Protein AF-A0AAE1MNK3-F1 (afdb_monomer)

Sequence (93 aa):
MWISHENYESFLENTWTYDNNLDASLKNFQANLTHWNRNIFGMVEKKKLEILARLNGIQRSRAYPHSQFLSELELELQRELDNLLRMEEIKWF

pLDDT: mean 77.39, std 15.33, range [44.53, 96.19]

Solvent-accessible surface area (backbone atoms only — not comparable to full-atom values): 5311 Å² total; per-residue (Å²): 72,77,78,74,45,89,60,45,63,62,47,47,66,74,65,64,64,93,57,101,45,64,70,58,47,50,52,52,48,51,51,52,49,52,51,48,50,49,53,56,51,51,50,51,54,52,52,51,53,52,48,52,53,50,48,53,52,47,76,68,34,8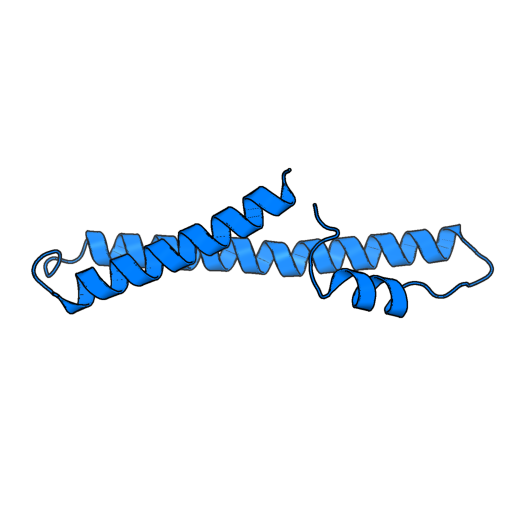9,56,49,79,82,32,64,67,55,52,53,51,46,54,50,48,50,52,54,49,52,53,52,49,51,56,50,50,42,63,77,94

Structure (mmCIF, N/CA/C/O backbone):
data_AF-A0AAE1MNK3-F1
#
_entry.id   AF-A0AAE1MNK3-F1
#
loop_
_atom_site.group_PDB
_atom_site.id
_atom_site.type_symbol
_atom_site.label_atom_id
_atom_site.label_alt_id
_atom_site.label_comp_id
_atom_site.label_asym_id
_atom_site.label_entity_id
_atom_site.label_seq_id
_atom_site.pdbx_PDB_ins_code
_atom_site.Cartn_x
_atom_site.Cartn_y
_atom_site.Cartn_z
_atom_site.occupancy
_atom_site.B_iso_or_equiv
_atom_site.auth_seq_id
_atom_site.auth_comp_id
_atom_site.auth_asym_id
_atom_site.auth_atom_id
_atom_site.pdbx_PDB_model_num
ATOM 1 N N . MET A 1 1 ? 2.298 12.320 -13.864 1.00 44.53 1 MET A N 1
ATOM 2 C CA . MET A 1 1 ? 3.630 12.494 -14.502 1.00 44.53 1 MET A CA 1
ATOM 3 C C . MET A 1 1 ? 4.603 11.417 -14.012 1.00 44.53 1 MET A C 1
ATOM 5 O O . MET A 1 1 ? 5.132 11.523 -12.913 1.00 44.53 1 MET A O 1
ATOM 9 N N . TRP A 1 2 ? 4.904 10.398 -14.832 1.00 45.31 2 TRP A N 1
ATOM 10 C CA . TRP A 1 2 ? 5.936 9.369 -14.540 1.00 45.31 2 TRP A CA 1
ATOM 11 C C . TRP A 1 2 ? 7.360 9.940 -14.389 1.00 45.31 2 TRP A C 1
ATOM 13 O O . TRP A 1 2 ? 8.270 9.255 -13.938 1.00 45.31 2 TRP A O 1
ATOM 23 N N . ILE A 1 3 ? 7.521 11.207 -14.766 1.00 51.34 3 ILE A N 1
ATOM 24 C CA . ILE A 1 3 ? 8.768 11.967 -14.839 1.00 51.34 3 ILE A CA 1
ATOM 25 C C . ILE A 1 3 ? 9.186 12.508 -13.455 1.00 51.34 3 ILE A C 1
ATOM 27 O O . ILE A 1 3 ? 10.322 12.919 -13.278 1.00 51.34 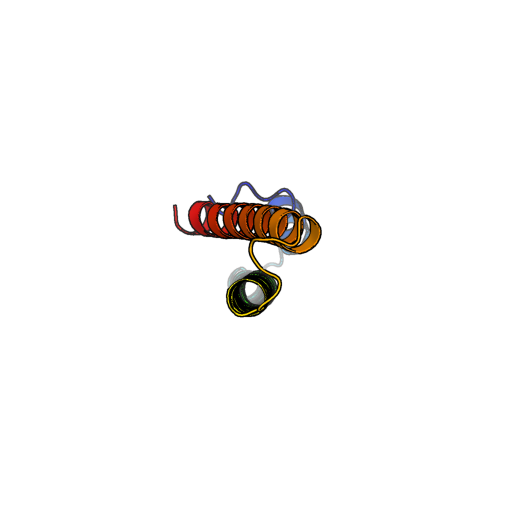3 ILE A O 1
ATOM 31 N N . SER A 1 4 ? 8.292 12.503 -12.457 1.00 47.44 4 SER A N 1
ATOM 32 C CA . SER A 1 4 ? 8.552 13.104 -11.135 1.00 47.44 4 SER A CA 1
ATOM 33 C C . SER A 1 4 ? 9.064 12.122 -10.076 1.00 47.44 4 SER A C 1
ATOM 35 O O . SER A 1 4 ? 9.202 12.499 -8.916 1.00 47.44 4 SER A O 1
ATOM 37 N N . HIS A 1 5 ? 9.319 10.861 -10.432 1.00 48.81 5 HIS A N 1
ATOM 38 C CA . HIS A 1 5 ? 9.935 9.921 -9.500 1.00 48.81 5 HIS A CA 1
ATOM 39 C C . HIS A 1 5 ? 11.446 10.179 -9.458 1.00 48.81 5 HIS A C 1
ATOM 41 O O . HIS A 1 5 ? 12.100 10.081 -10.492 1.00 48.81 5 HIS A O 1
ATOM 47 N N . GLU A 1 6 ? 12.006 10.428 -8.270 1.00 55.47 6 GLU A N 1
ATOM 48 C CA . GLU A 1 6 ? 13.449 10.667 -8.032 1.00 55.47 6 GLU A CA 1
ATOM 49 C C . GLU A 1 6 ? 14.384 9.594 -8.631 1.00 55.47 6 GLU A C 1
ATOM 51 O O . GLU A 1 6 ? 15.564 9.844 -8.826 1.00 55.47 6 GLU A O 1
ATOM 56 N N . ASN A 1 7 ? 13.866 8.412 -8.980 1.00 54.28 7 ASN A N 1
ATOM 57 C CA . ASN A 1 7 ? 14.627 7.320 -9.598 1.00 54.28 7 ASN A CA 1
ATOM 58 C C . ASN A 1 7 ? 14.521 7.250 -11.133 1.00 54.28 7 ASN A C 1
ATOM 60 O O . ASN A 1 7 ? 15.129 6.366 -11.735 1.00 54.28 7 ASN A O 1
ATOM 64 N N . TYR A 1 8 ? 13.736 8.117 -11.780 1.00 58.94 8 TYR A N 1
ATOM 65 C CA . TYR A 1 8 ? 13.540 8.072 -13.232 1.00 58.94 8 TYR A CA 1
ATOM 66 C C . TYR A 1 8 ? 14.760 8.603 -13.996 1.00 58.94 8 TYR A C 1
ATOM 68 O O . TYR A 1 8 ? 15.179 7.976 -14.967 1.00 58.94 8 TYR A O 1
ATOM 76 N N . GLU A 1 9 ? 15.381 9.690 -13.525 1.00 60.16 9 GLU A N 1
ATOM 77 C CA . GLU A 1 9 ? 16.638 10.198 -14.097 1.00 60.16 9 GLU A CA 1
ATOM 78 C C . GLU A 1 9 ? 17.774 9.186 -13.935 1.00 60.16 9 GLU A C 1
ATOM 80 O O . GLU A 1 9 ? 18.413 8.825 -14.920 1.00 60.16 9 GLU A O 1
ATOM 85 N N . SER A 1 10 ? 17.952 8.623 -12.735 1.00 62.38 10 SER A N 1
ATOM 86 C CA . SER A 1 10 ? 18.978 7.600 -12.493 1.00 62.38 10 SER A CA 1
ATOM 87 C C . SER A 1 10 ? 18.747 6.325 -13.309 1.00 62.38 10 SER A C 1
ATOM 89 O O . SER A 1 10 ? 19.701 5.674 -13.725 1.00 62.38 10 SER A O 1
ATOM 91 N N . PHE A 1 11 ? 17.490 5.950 -13.565 1.00 63.19 11 PHE A N 1
ATOM 92 C CA . PHE A 1 11 ? 17.171 4.833 -14.454 1.00 63.19 11 PHE A CA 1
ATOM 93 C C . PHE A 1 11 ? 17.496 5.164 -15.916 1.00 63.19 11 PHE A C 1
ATOM 95 O O . PHE A 1 11 ? 18.095 4.341 -16.607 1.00 63.19 11 PHE A O 1
ATOM 102 N N . LEU A 1 12 ? 17.143 6.360 -16.394 1.00 65.00 12 LEU A N 1
ATOM 103 C CA . LEU A 1 12 ? 17.435 6.800 -17.759 1.00 65.00 12 LEU A CA 1
ATOM 104 C C . LEU A 1 12 ? 18.937 6.865 -18.035 1.00 65.00 12 LEU A C 1
ATOM 106 O O . LEU A 1 12 ? 19.383 6.294 -19.028 1.00 65.00 12 LEU A O 1
ATOM 110 N N . GLU A 1 13 ? 19.714 7.490 -17.150 1.00 64.62 13 GLU A N 1
ATOM 111 C CA . GLU A 1 13 ? 21.170 7.608 -17.300 1.00 64.62 13 GLU A CA 1
ATOM 112 C C . GLU A 1 13 ? 21.861 6.242 -17.333 1.00 64.62 13 GLU A C 1
ATOM 114 O O . GLU A 1 13 ? 22.787 6.030 -18.112 1.00 64.62 13 GLU A O 1
ATOM 119 N N . ASN A 1 14 ? 21.381 5.286 -16.535 1.00 62.47 14 ASN A N 1
ATOM 120 C CA . ASN A 1 14 ? 21.992 3.961 -16.445 1.00 62.47 14 ASN A CA 1
ATOM 121 C C . ASN A 1 14 ? 21.565 3.026 -17.593 1.00 62.47 14 ASN A C 1
ATOM 123 O O . ASN A 1 14 ? 22.260 2.063 -17.911 1.00 62.47 14 ASN A O 1
ATOM 127 N N . THR A 1 15 ? 20.418 3.294 -18.230 1.00 57.38 15 THR A N 1
ATOM 128 C CA . THR A 1 15 ? 19.891 2.456 -19.324 1.00 57.38 15 THR A CA 1
ATOM 129 C C . THR A 1 15 ? 20.267 2.996 -20.705 1.00 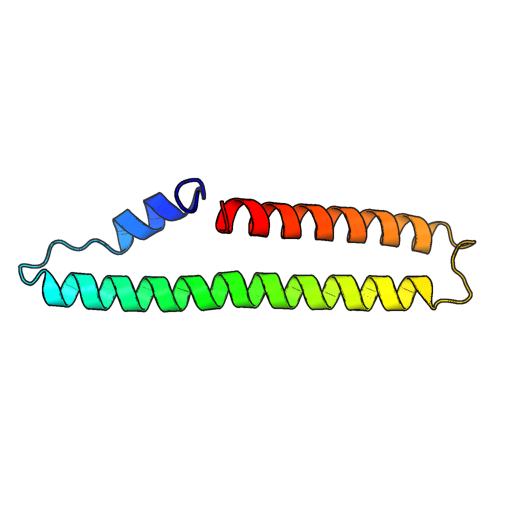57.38 15 THR A C 1
ATOM 131 O O . THR A 1 15 ? 20.326 2.233 -21.672 1.00 57.38 15 THR A O 1
ATOM 134 N N . TRP A 1 16 ? 20.537 4.299 -20.823 1.00 59.78 16 TRP A N 1
ATOM 135 C CA . TRP A 1 16 ? 20.846 4.945 -22.094 1.00 59.78 16 TRP A CA 1
ATOM 136 C C . TRP A 1 16 ? 22.331 4.816 -22.455 1.00 59.78 16 TRP A C 1
ATOM 138 O O . TRP A 1 16 ? 23.137 5.723 -22.262 1.00 59.78 16 TRP A O 1
ATOM 148 N N . THR A 1 17 ? 22.698 3.673 -23.030 1.00 53.12 17 THR A N 1
ATOM 149 C CA . THR A 1 17 ? 23.988 3.493 -23.707 1.00 53.12 17 THR A CA 1
ATOM 150 C C . THR A 1 17 ? 23.826 3.827 -25.191 1.00 53.12 17 THR A C 1
ATOM 152 O O . THR A 1 17 ? 23.031 3.215 -25.908 1.00 53.12 17 THR A O 1
ATOM 155 N N . TYR A 1 18 ? 24.549 4.855 -25.645 1.00 51.53 18 TYR A N 1
ATOM 156 C CA . TYR A 1 18 ? 24.566 5.299 -27.040 1.00 51.53 18 TYR A CA 1
ATOM 157 C C . TYR A 1 18 ? 25.381 4.300 -27.874 1.00 51.53 18 TYR A C 1
ATOM 159 O O . TYR A 1 18 ? 26.550 4.528 -28.168 1.00 51.53 18 TYR A O 1
ATOM 167 N N . ASP A 1 19 ? 24.788 3.152 -28.192 1.00 54.28 19 ASP A N 1
ATOM 168 C CA . ASP A 1 19 ? 25.336 2.229 -29.183 1.00 54.28 19 ASP A CA 1
ATOM 169 C C . ASP A 1 19 ? 24.713 2.524 -30.556 1.00 54.28 19 ASP A C 1
ATOM 171 O O . ASP A 1 19 ? 23.551 2.924 -30.656 1.00 54.28 19 ASP A O 1
ATOM 175 N N . ASN A 1 20 ? 25.495 2.334 -31.620 1.00 56.59 20 ASN A N 1
ATOM 176 C CA . ASN A 1 20 ? 25.251 2.730 -33.017 1.00 56.59 20 ASN A CA 1
ATOM 177 C C . ASN A 1 20 ? 24.002 2.097 -33.671 1.00 56.59 20 ASN A C 1
ATOM 179 O O . ASN A 1 20 ? 23.784 2.245 -34.873 1.00 56.59 20 ASN A O 1
ATOM 183 N N . ASN A 1 21 ? 23.177 1.389 -32.901 1.00 63.09 21 ASN A N 1
ATOM 184 C CA . ASN A 1 21 ? 21.984 0.704 -33.362 1.00 63.09 21 ASN A CA 1
ATOM 185 C C . ASN A 1 21 ? 20.782 1.093 -32.485 1.00 63.09 21 ASN A C 1
ATOM 187 O O . ASN A 1 21 ? 20.380 0.372 -31.571 1.00 63.09 21 ASN A O 1
ATOM 191 N N . LEU A 1 22 ? 20.203 2.257 -32.796 1.00 65.94 22 LEU A N 1
ATOM 192 C CA . LEU A 1 22 ? 19.026 2.844 -32.136 1.00 65.94 22 LEU A CA 1
ATOM 193 C C . LEU A 1 22 ? 17.886 1.837 -31.917 1.00 65.94 22 LEU A C 1
ATOM 195 O O . LEU A 1 22 ? 17.248 1.844 -30.868 1.00 65.94 22 LEU A O 1
ATOM 199 N N . ASP A 1 23 ? 17.668 0.937 -32.877 1.00 70.00 23 ASP A N 1
ATOM 200 C CA . ASP A 1 23 ? 16.646 -0.113 -32.815 1.00 70.00 23 ASP A CA 1
ATOM 201 C C . ASP A 1 23 ? 16.906 -1.127 -31.683 1.00 70.00 23 ASP A C 1
ATOM 203 O O . ASP A 1 23 ? 15.983 -1.572 -30.997 1.00 70.00 23 ASP A O 1
ATOM 207 N N . ALA A 1 24 ? 18.174 -1.475 -31.447 1.00 69.19 24 ALA A N 1
ATOM 208 C CA . ALA A 1 24 ? 18.574 -2.380 -30.374 1.00 69.19 24 ALA A CA 1
ATOM 209 C C . ALA A 1 24 ? 18.486 -1.692 -29.003 1.00 69.19 24 ALA A C 1
ATOM 211 O O . ALA A 1 24 ? 17.945 -2.276 -28.060 1.00 69.19 24 ALA A O 1
ATOM 212 N N . SER A 1 25 ? 18.932 -0.434 -28.906 1.00 67.44 25 SER A N 1
ATOM 213 C CA . SER A 1 25 ? 18.827 0.360 -27.676 1.00 67.44 25 SER A CA 1
ATOM 214 C C . SER A 1 25 ? 17.370 0.621 -27.285 1.00 67.44 25 SER A C 1
ATOM 216 O O . SER A 1 25 ? 17.020 0.485 -26.114 1.00 67.44 25 SER A O 1
ATOM 218 N N . LEU A 1 26 ? 16.486 0.891 -28.253 1.00 73.25 26 LEU A N 1
ATOM 219 C CA . LEU A 1 26 ? 15.047 1.048 -28.013 1.00 73.25 26 LEU A CA 1
ATOM 220 C C . LEU A 1 26 ? 14.388 -0.250 -27.539 1.00 73.25 26 LEU A C 1
ATOM 222 O O . LEU A 1 26 ? 13.594 -0.219 -26.599 1.00 73.25 26 LEU A O 1
ATOM 226 N N . LYS A 1 27 ? 14.736 -1.401 -28.130 1.00 76.69 27 LYS A N 1
ATOM 227 C CA . LYS A 1 27 ? 14.223 -2.705 -27.673 1.00 76.69 27 LYS A CA 1
ATOM 228 C C . LYS A 1 27 ? 14.676 -3.032 -26.253 1.00 76.69 27 LYS A C 1
ATOM 230 O O . LYS A 1 27 ? 13.866 -3.501 -25.452 1.00 76.69 27 LYS A O 1
ATOM 235 N N . ASN A 1 28 ? 15.937 -2.756 -25.925 1.00 77.06 28 ASN A N 1
ATOM 236 C CA . ASN A 1 28 ? 16.464 -2.965 -24.578 1.00 77.06 28 ASN A CA 1
ATOM 237 C C . ASN A 1 28 ? 15.782 -2.029 -23.564 1.00 77.06 28 ASN A C 1
ATOM 239 O O . ASN A 1 28 ? 15.319 -2.463 -22.511 1.00 77.06 28 ASN A O 1
ATOM 243 N N . PHE A 1 29 ? 15.614 -0.756 -23.925 1.00 73.06 29 PHE A N 1
ATOM 244 C CA . PHE A 1 29 ? 14.892 0.222 -23.118 1.00 73.06 29 PHE A CA 1
ATOM 245 C C . PHE A 1 29 ? 13.428 -0.180 -22.883 1.00 73.06 29 PHE A C 1
ATOM 247 O O . PHE A 1 29 ? 12.956 -0.148 -21.748 1.00 73.06 29 PHE A O 1
ATOM 254 N N 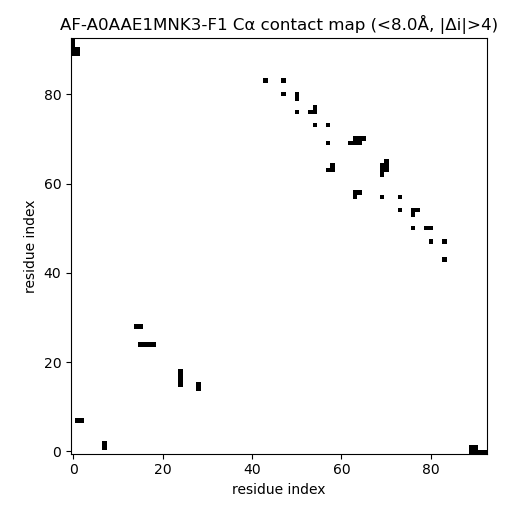. GLN A 1 30 ? 12.721 -0.645 -23.918 1.00 76.75 30 GLN A N 1
ATOM 255 C CA . GLN A 1 30 ? 11.346 -1.135 -23.800 1.00 76.75 30 GLN A CA 1
ATOM 256 C C . GLN A 1 30 ? 11.246 -2.360 -22.879 1.00 76.75 30 GLN A C 1
ATOM 258 O O . GLN A 1 30 ? 10.322 -2.446 -22.064 1.00 76.75 30 GLN A O 1
ATOM 263 N N . ALA A 1 31 ? 12.184 -3.304 -22.982 1.00 78.81 31 ALA A N 1
ATOM 264 C CA . ALA A 1 31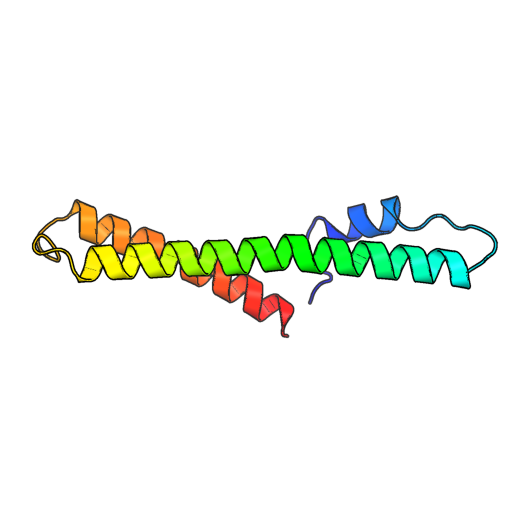 ? 12.224 -4.479 -22.115 1.00 78.81 31 ALA A CA 1
ATOM 265 C C . ALA A 1 31 ? 12.450 -4.084 -20.646 1.00 78.81 31 ALA A C 1
ATOM 267 O O . ALA A 1 31 ? 11.700 -4.522 -19.768 1.00 78.81 31 ALA A O 1
ATOM 268 N N . ASN A 1 32 ? 13.409 -3.191 -20.394 1.00 74.75 32 ASN A N 1
ATOM 269 C CA . ASN A 1 32 ? 13.730 -2.702 -19.053 1.00 74.75 32 ASN A CA 1
ATOM 270 C C . ASN A 1 32 ? 12.580 -1.889 -18.451 1.00 74.75 32 ASN A C 1
ATOM 272 O O . ASN A 1 32 ? 12.206 -2.123 -17.302 1.00 74.75 32 ASN A O 1
ATOM 276 N N . LEU A 1 33 ? 11.937 -1.022 -19.239 1.00 72.56 33 LEU A N 1
ATOM 277 C CA . LEU A 1 33 ? 10.724 -0.318 -18.824 1.00 72.56 33 LEU A CA 1
ATOM 278 C C . LEU A 1 33 ? 9.593 -1.286 -18.492 1.00 72.56 33 LEU A C 1
ATOM 280 O O . LEU A 1 33 ? 8.928 -1.115 -17.478 1.00 72.56 33 LEU A O 1
ATOM 284 N N . THR A 1 34 ? 9.370 -2.318 -19.307 1.00 75.25 34 THR A N 1
ATOM 285 C CA . THR A 1 34 ? 8.296 -3.295 -19.063 1.00 75.25 34 THR A CA 1
ATOM 286 C C . THR A 1 34 ? 8.545 -4.079 -17.777 1.00 75.25 34 THR A C 1
ATOM 288 O O . THR A 1 34 ? 7.616 -4.313 -17.002 1.00 75.25 34 THR A O 1
ATOM 291 N N . HIS A 1 35 ? 9.796 -4.467 -17.527 1.00 75.38 35 HIS A N 1
ATOM 292 C CA . HIS A 1 35 ? 10.191 -5.161 -16.307 1.00 75.38 35 HIS A CA 1
ATOM 293 C C . HIS A 1 35 ? 10.048 -4.267 -15.070 1.00 75.38 35 HIS A C 1
ATOM 295 O O . HIS A 1 35 ? 9.456 -4.681 -14.074 1.00 75.38 35 HIS A O 1
ATOM 301 N N . TRP A 1 36 ? 10.522 -3.024 -15.152 1.00 71.25 36 TRP A N 1
ATOM 302 C CA . TRP A 1 36 ? 10.408 -2.044 -14.076 1.00 71.25 36 TRP A CA 1
ATOM 303 C C . TRP A 1 36 ? 8.944 -1.720 -13.759 1.00 71.25 36 TRP A C 1
ATOM 305 O O . TRP A 1 36 ? 8.525 -1.828 -12.611 1.00 71.25 36 TRP A O 1
ATOM 315 N N . ASN A 1 37 ? 8.135 -1.451 -14.786 1.00 72.88 37 ASN A N 1
ATOM 316 C CA . ASN A 1 37 ? 6.691 -1.231 -14.697 1.00 72.88 37 ASN A CA 1
ATOM 317 C C . ASN A 1 37 ? 6.027 -2.432 -13.984 1.00 72.88 37 ASN A C 1
ATOM 319 O O . ASN A 1 37 ? 5.372 -2.268 -12.960 1.00 72.88 37 ASN A O 1
ATOM 323 N N . ARG A 1 38 ? 6.288 -3.674 -14.410 1.00 73.69 38 ARG A N 1
ATOM 324 C CA . ARG A 1 38 ? 5.730 -4.864 -13.736 1.00 73.69 38 ARG A CA 1
ATOM 325 C C . ARG A 1 38 ? 6.166 -5.023 -12.281 1.00 73.69 38 ARG A C 1
ATOM 327 O O . ARG A 1 38 ? 5.323 -5.357 -11.456 1.00 73.69 38 ARG A O 1
ATOM 334 N N . ASN A 1 39 ? 7.437 -4.807 -11.956 1.00 73.88 39 ASN A N 1
ATOM 335 C CA . ASN A 1 39 ? 7.907 -4.952 -10.577 1.00 73.88 39 ASN A CA 1
ATOM 336 C C . ASN A 1 39 ? 7.319 -3.878 -9.669 1.00 73.88 39 ASN A C 1
ATOM 338 O O . ASN A 1 39 ? 6.787 -4.200 -8.612 1.00 73.88 39 ASN A O 1
ATOM 342 N N . ILE A 1 40 ? 7.365 -2.618 -10.095 1.00 70.75 40 ILE A N 1
ATOM 343 C CA . ILE A 1 40 ? 6.858 -1.507 -9.295 1.00 70.75 40 ILE A CA 1
ATOM 344 C C . ILE A 1 40 ? 5.340 -1.622 -9.129 1.00 70.75 40 ILE A C 1
ATOM 346 O O . ILE A 1 40 ? 4.854 -1.609 -8.001 1.00 70.75 40 ILE A O 1
ATOM 350 N N . PHE A 1 41 ? 4.574 -1.833 -10.205 1.00 69.62 41 PHE A N 1
ATOM 351 C CA . PHE A 1 41 ? 3.113 -1.930 -10.081 1.00 69.62 41 PHE A CA 1
ATOM 352 C C . PHE A 1 41 ? 2.639 -3.240 -9.467 1.00 69.62 41 PHE A C 1
ATOM 354 O O . PHE A 1 41 ? 1.671 -3.225 -8.715 1.00 69.62 41 PHE A O 1
ATOM 361 N N . GLY A 1 42 ? 3.349 -4.345 -9.697 1.00 76.12 42 GLY A N 1
ATOM 362 C CA . GLY A 1 42 ? 3.069 -5.605 -9.014 1.00 76.12 42 GLY A CA 1
ATOM 363 C C . GLY A 1 42 ? 3.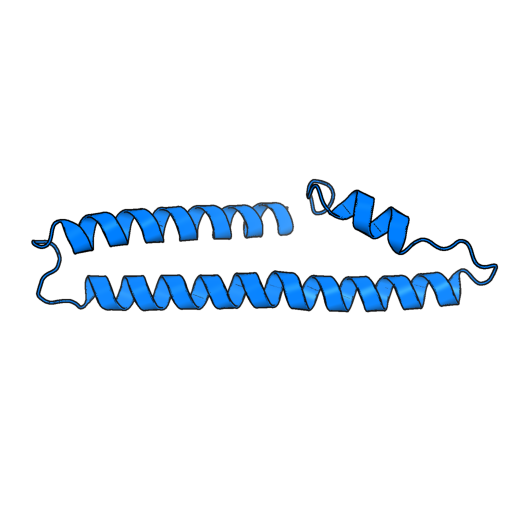274 -5.497 -7.501 1.00 76.12 42 GLY A C 1
ATOM 364 O O . GLY A 1 42 ? 2.482 -6.036 -6.733 1.00 76.12 42 GLY A O 1
ATOM 365 N N . MET A 1 43 ? 4.294 -4.759 -7.050 1.00 79.50 43 MET A N 1
ATOM 366 C CA . MET A 1 43 ? 4.497 -4.478 -5.625 1.00 79.50 43 MET A CA 1
ATOM 367 C C . MET A 1 43 ? 3.404 -3.564 -5.056 1.00 79.50 43 MET A C 1
ATOM 369 O O . MET A 1 43 ? 2.901 -3.839 -3.967 1.00 79.50 43 MET A O 1
ATOM 373 N N . VAL A 1 44 ? 3.006 -2.518 -5.788 1.00 82.38 44 VAL A N 1
ATOM 374 C CA . VAL A 1 44 ? 1.953 -1.571 -5.374 1.00 82.38 44 VAL A CA 1
ATOM 375 C C . VAL A 1 44 ? 0.594 -2.266 -5.252 1.00 82.38 44 VAL A C 1
ATOM 377 O O . VAL A 1 44 ? -0.049 -2.172 -4.208 1.00 82.38 44 VAL A O 1
ATOM 380 N N . GLU A 1 45 ? 0.184 -3.035 -6.262 1.00 83.31 45 GLU A N 1
ATOM 381 C CA . GLU A 1 45 ? -1.084 -3.774 -6.249 1.00 83.31 45 GLU A CA 1
ATOM 382 C C . GLU A 1 45 ? -1.107 -4.834 -5.139 1.00 83.31 45 GLU A C 1
ATOM 384 O O . GLU A 1 45 ? -2.079 -4.945 -4.390 1.00 83.31 45 GLU A O 1
ATOM 389 N N . LYS A 1 46 ? -0.001 -5.566 -4.956 1.00 87.75 46 LYS A N 1
ATOM 390 C CA . LYS A 1 46 ? 0.129 -6.534 -3.861 1.00 87.75 46 LYS A CA 1
ATOM 391 C C . LYS A 1 46 ? -0.012 -5.865 -2.492 1.00 87.75 46 LYS A C 1
ATOM 393 O O . LYS A 1 46 ? -0.733 -6.375 -1.636 1.00 87.75 46 LYS A O 1
ATOM 398 N N . LYS A 1 47 ? 0.648 -4.722 -2.290 1.00 89.62 47 LYS A N 1
ATOM 399 C CA . LYS A 1 47 ? 0.594 -3.970 -1.031 1.00 89.62 47 LYS A CA 1
ATOM 400 C C . LYS A 1 47 ? -0.809 -3.419 -0.759 1.00 89.62 47 LYS A C 1
ATOM 402 O O . LYS A 1 47 ? -1.299 -3.516 0.363 1.00 89.62 47 LYS A O 1
ATOM 407 N N . LYS A 1 48 ? -1.497 -2.931 -1.793 1.00 90.56 48 LYS A N 1
ATOM 408 C CA . LYS A 1 48 ? -2.902 -2.506 -1.724 1.00 90.56 48 LYS A CA 1
ATOM 409 C C . LYS A 1 48 ? -3.823 -3.637 -1.263 1.00 90.56 48 LYS A C 1
ATOM 411 O O . LYS A 1 48 ? -4.617 -3.444 -0.346 1.00 90.56 48 LYS A O 1
ATOM 416 N N . LEU A 1 49 ? -3.695 -4.823 -1.863 1.00 92.94 49 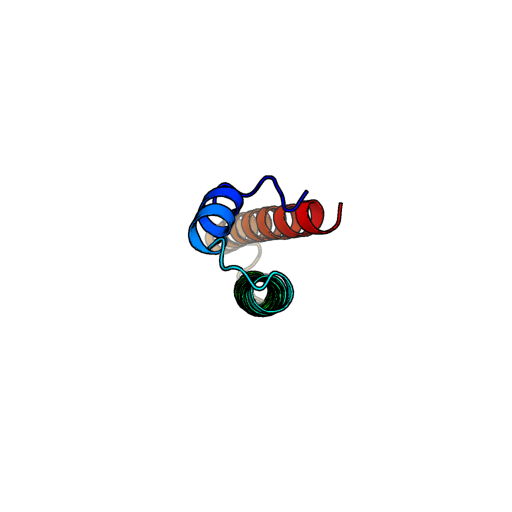LEU A N 1
ATOM 417 C CA . LEU A 1 49 ? -4.487 -5.998 -1.483 1.00 92.94 49 LEU A CA 1
ATOM 418 C C . LEU A 1 49 ? -4.237 -6.419 -0.028 1.00 92.94 49 LEU A C 1
ATOM 420 O O . LEU A 1 49 ? -5.182 -6.765 0.680 1.00 92.94 49 LEU A O 1
ATOM 424 N N . GLU A 1 50 ? -2.987 -6.356 0.435 1.00 95.31 50 GLU A N 1
ATOM 425 C CA . GLU A 1 50 ? -2.633 -6.667 1.822 1.00 95.31 50 GLU A CA 1
ATOM 426 C C . GLU A 1 50 ? -3.285 -5.694 2.816 1.00 95.31 50 GLU A C 1
ATOM 428 O O . GLU A 1 50 ? -3.897 -6.133 3.793 1.00 95.31 50 GLU A O 1
ATOM 433 N N . ILE A 1 51 ? -3.211 -4.385 2.553 1.00 95.19 51 ILE A N 1
ATOM 434 C CA . ILE A 1 51 ? -3.823 -3.358 3.409 1.00 95.19 51 ILE A CA 1
ATOM 435 C C . ILE A 1 51 ? -5.343 -3.549 3.479 1.00 95.19 51 ILE A C 1
ATOM 437 O O . ILE A 1 51 ? -5.915 -3.565 4.570 1.00 95.19 51 ILE A O 1
ATOM 441 N N . LEU A 1 52 ? -5.999 -3.779 2.336 1.00 95.06 52 LEU A N 1
ATOM 442 C CA . LEU A 1 52 ? -7.442 -4.035 2.282 1.00 95.06 52 LEU A CA 1
ATOM 443 C C . LEU A 1 52 ? -7.840 -5.296 3.060 1.00 95.06 52 LEU A C 1
ATOM 445 O O . LEU A 1 52 ? -8.852 -5.291 3.763 1.00 95.06 52 LEU A O 1
ATOM 449 N N . ALA A 1 53 ? -7.044 -6.366 2.981 1.00 96.19 53 ALA A N 1
ATOM 450 C CA . ALA A 1 53 ? -7.292 -7.586 3.744 1.00 96.19 53 ALA A CA 1
ATOM 451 C C . ALA A 1 53 ? -7.177 -7.348 5.260 1.00 96.19 53 ALA A C 1
ATOM 453 O O . ALA A 1 53 ? -8.009 -7.840 6.027 1.00 96.19 53 ALA A O 1
ATOM 454 N N . ARG A 1 54 ? -6.187 -6.559 5.700 1.00 95.88 54 ARG A N 1
ATOM 455 C CA . ARG A 1 54 ? -6.016 -6.191 7.115 1.00 95.88 54 ARG A CA 1
ATOM 456 C C . ARG A 1 54 ? -7.166 -5.320 7.620 1.00 95.88 54 ARG A C 1
ATOM 458 O O . ARG A 1 54 ? -7.734 -5.640 8.662 1.00 95.88 54 ARG A O 1
ATOM 465 N N . LEU A 1 55 ? -7.559 -4.292 6.865 1.00 95.19 55 LEU A N 1
ATOM 466 C CA . LEU A 1 55 ? -8.723 -3.452 7.179 1.00 95.19 55 LEU A CA 1
ATOM 467 C C . LEU A 1 55 ? -9.998 -4.295 7.313 1.00 95.19 55 LEU A C 1
ATOM 469 O O . LEU A 1 55 ? -10.734 -4.163 8.290 1.00 95.19 55 LEU A O 1
ATOM 473 N N . ASN A 1 56 ? -10.216 -5.235 6.388 1.00 95.44 56 ASN A N 1
ATOM 474 C CA . ASN A 1 56 ? -11.349 -6.157 6.452 1.00 95.44 56 ASN A CA 1
ATOM 475 C C . ASN A 1 56 ? -11.331 -7.020 7.726 1.00 95.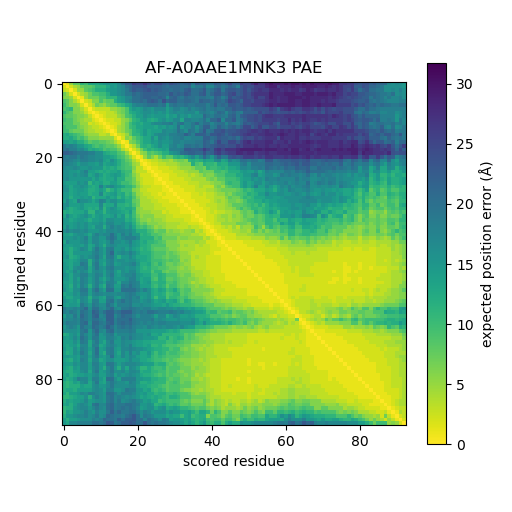44 56 ASN A C 1
ATOM 477 O O . ASN A 1 56 ? -12.372 -7.235 8.346 1.00 95.44 56 ASN A O 1
ATOM 481 N N . GLY A 1 57 ? -10.151 -7.495 8.137 1.00 95.56 57 GLY A N 1
ATOM 482 C CA . GLY A 1 57 ? -9.968 -8.245 9.379 1.00 95.56 57 GLY A CA 1
ATOM 483 C C . GLY A 1 57 ? -10.282 -7.419 10.629 1.00 95.56 57 GLY A C 1
ATOM 484 O O . GLY A 1 57 ? -10.966 -7.911 11.527 1.00 95.56 57 GLY A O 1
ATOM 485 N N . ILE A 1 58 ? -9.839 -6.159 10.668 1.00 93.50 58 ILE A N 1
ATOM 486 C CA . ILE A 1 58 ? -10.111 -5.230 11.775 1.00 93.50 58 ILE A CA 1
ATOM 487 C C . ILE A 1 58 ? -11.613 -4.971 11.901 1.00 93.50 58 ILE A C 1
ATOM 489 O O . ILE A 1 58 ? -12.176 -5.167 12.975 1.00 93.50 58 ILE A O 1
ATOM 493 N N . GLN A 1 59 ? -12.279 -4.631 10.797 1.00 89.56 59 GLN A N 1
ATOM 494 C CA . GLN A 1 59 ? -13.712 -4.316 10.778 1.00 89.56 59 GLN A CA 1
ATOM 495 C C . GLN A 1 59 ? -14.601 -5.518 11.132 1.00 89.56 59 GLN A C 1
ATOM 497 O O . GLN A 1 59 ? -15.723 -5.350 11.604 1.00 89.56 59 GLN A O 1
ATOM 502 N N . ARG A 1 60 ? -14.107 -6.746 10.929 1.00 93.62 60 ARG A N 1
ATOM 503 C CA . ARG A 1 60 ? -14.788 -7.988 11.334 1.00 93.62 60 ARG A CA 1
ATOM 504 C C . ARG A 1 60 ? -14.470 -8.422 12.765 1.00 93.62 60 ARG A C 1
ATOM 506 O O . ARG A 1 60 ? -15.083 -9.370 13.263 1.00 93.62 60 ARG A O 1
ATOM 513 N N . SER A 1 61 ? -13.513 -7.777 13.427 1.00 92.69 61 SER A N 1
ATOM 514 C CA . SER A 1 61 ? -13.131 -8.111 14.794 1.00 92.69 61 SER A CA 1
ATOM 515 C C . SER A 1 61 ? -14.227 -7.711 15.776 1.00 92.69 61 SER A C 1
ATOM 517 O O . SER A 1 61 ? -14.695 -6.579 15.780 1.00 92.69 61 SER A O 1
ATOM 519 N N . ARG A 1 62 ? -14.581 -8.615 16.695 1.00 89.75 62 ARG A N 1
ATOM 520 C CA . ARG A 1 62 ? -15.542 -8.325 17.778 1.00 89.75 62 ARG A CA 1
ATOM 521 C C . ARG A 1 62 ? -15.039 -7.271 18.767 1.00 89.75 62 ARG A C 1
ATOM 523 O O . ARG A 1 62 ? -15.831 -6.713 19.514 1.00 89.75 62 ARG A O 1
ATOM 530 N N . ALA A 1 63 ? -13.724 -7.054 18.810 1.00 85.62 63 ALA A N 1
ATOM 531 C CA . ALA A 1 63 ? -13.102 -6.050 19.666 1.00 85.62 63 ALA A CA 1
ATOM 532 C C . ALA A 1 63 ? -13.145 -4.643 19.046 1.00 85.62 63 ALA A C 1
ATOM 534 O O . ALA A 1 63 ? -12.867 -3.668 19.739 1.00 85.62 63 ALA A O 1
ATOM 535 N N . TYR A 1 64 ? -13.490 -4.518 17.764 1.00 87.75 64 TYR A N 1
ATOM 536 C CA . TYR A 1 64 ? -13.703 -3.237 17.104 1.00 87.75 64 TYR A CA 1
ATOM 537 C C . TYR A 1 64 ? -15.169 -2.791 17.292 1.00 87.75 64 TYR A C 1
ATOM 539 O O . TYR A 1 64 ? -16.062 -3.636 17.202 1.00 87.75 64 TYR A O 1
ATOM 547 N N . PRO A 1 65 ? -15.457 -1.503 17.578 1.00 80.06 65 PRO A N 1
ATOM 548 C CA . PRO A 1 65 ? -14.538 -0.355 17.645 1.00 80.06 65 PRO A CA 1
ATOM 549 C C . PRO A 1 65 ? -13.997 -0.044 19.056 1.00 80.06 65 PRO A C 1
ATOM 551 O O . PRO A 1 65 ? -13.342 0.973 19.263 1.00 80.06 65 PRO A O 1
ATOM 554 N N . HIS A 1 66 ? -14.284 -0.883 20.055 1.00 89.25 66 HIS A N 1
ATOM 555 C CA . HIS A 1 66 ? -13.963 -0.595 21.462 1.00 89.25 66 HIS A CA 1
ATOM 556 C C . HIS A 1 66 ? -12.476 -0.749 21.817 1.00 89.25 66 HIS A C 1
ATOM 558 O O . HIS A 1 66 ? -12.024 -0.249 22.844 1.00 89.25 66 HIS A O 1
ATOM 564 N N . SER A 1 67 ? -11.707 -1.442 20.981 1.00 92.50 67 SER A N 1
ATOM 565 C CA . SER A 1 67 ? -10.260 -1.551 21.109 1.00 92.50 67 SER A CA 1
ATOM 566 C C . SER A 1 67 ? -9.588 -0.320 20.513 1.00 92.50 67 SER A C 1
ATOM 568 O O . SER A 1 67 ? -9.544 -0.159 19.295 1.00 92.50 67 SER A O 1
ATOM 570 N N . GLN A 1 68 ? -9.000 0.507 21.379 1.00 91.81 68 GLN A N 1
ATOM 571 C CA . GLN A 1 68 ? -8.212 1.669 20.966 1.00 91.81 68 GLN A CA 1
ATOM 572 C C . GLN A 1 68 ? -7.096 1.284 19.981 1.00 91.81 68 GLN A C 1
ATOM 574 O O . GLN A 1 68 ? -6.933 1.941 18.960 1.00 91.81 68 GLN A O 1
ATOM 579 N N . PHE A 1 69 ? -6.407 0.167 20.233 1.00 93.31 69 PHE A N 1
ATOM 580 C CA . PHE A 1 69 ? -5.373 -0.355 19.338 1.00 93.31 69 PHE A CA 1
ATOM 581 C C . PHE A 1 69 ? -5.902 -0.649 17.926 1.00 93.31 69 PHE A C 1
ATOM 583 O O . PHE A 1 69 ? -5.267 -0.280 16.945 1.00 93.31 69 PHE A O 1
ATOM 590 N N . LEU A 1 70 ? -7.066 -1.301 17.804 1.00 92.06 70 LEU A N 1
ATOM 591 C CA . LEU A 1 70 ? -7.637 -1.617 16.489 1.00 92.06 70 LEU A CA 1
ATOM 592 C C . LEU A 1 70 ? -8.077 -0.360 15.735 1.00 92.06 70 LEU A C 1
ATOM 594 O O . LEU A 1 70 ? -7.921 -0.306 14.519 1.00 92.06 70 LEU A O 1
ATOM 598 N N . SER A 1 71 ? -8.585 0.645 16.446 1.00 92.12 71 SER A N 1
ATOM 599 C CA . SER A 1 71 ? -8.963 1.934 15.860 1.00 92.12 71 SER A CA 1
ATOM 600 C C . SER A 1 71 ? -7.743 2.740 15.398 1.00 92.12 71 SER A C 1
ATOM 602 O O . SER A 1 71 ? -7.764 3.325 14.318 1.00 92.12 71 SER A O 1
ATOM 604 N N . GLU A 1 72 ? -6.654 2.741 16.174 1.00 94.50 72 GLU A N 1
ATOM 605 C CA . GLU A 1 72 ? -5.382 3.364 15.779 1.00 94.50 72 GLU A CA 1
ATOM 606 C C . GLU A 1 72 ? -4.768 2.660 14.560 1.00 94.50 72 GLU A C 1
ATOM 608 O O . GLU A 1 72 ? -4.358 3.323 13.605 1.00 94.50 72 GLU A O 1
ATOM 613 N N . LEU A 1 73 ? -4.782 1.323 14.550 1.00 94.44 73 LEU A N 1
ATOM 614 C CA . LEU A 1 73 ? -4.285 0.521 13.434 1.00 94.44 73 LEU A CA 1
ATOM 615 C C . LEU A 1 73 ? -5.112 0.723 12.155 1.00 94.44 73 LEU A C 1
ATOM 617 O O . LEU A 1 73 ? -4.549 0.781 11.064 1.00 94.44 73 LEU A O 1
ATOM 621 N N . GLU A 1 74 ? -6.439 0.844 12.261 1.00 93.94 74 GLU A N 1
ATOM 622 C CA . GLU A 1 74 ? -7.291 1.161 11.110 1.00 93.94 74 GLU A CA 1
ATOM 623 C C . GLU A 1 74 ? -6.916 2.517 10.502 1.00 93.94 74 GLU A C 1
ATOM 625 O O . GLU A 1 74 ? -6.747 2.616 9.287 1.00 93.94 74 GLU A O 1
ATOM 630 N N . LEU A 1 75 ? -6.729 3.541 11.340 1.00 95.25 75 LEU A N 1
ATOM 631 C CA . LEU A 1 75 ? -6.357 4.884 10.899 1.00 95.25 75 LEU A CA 1
ATOM 632 C C . LEU A 1 75 ? -4.998 4.895 10.180 1.00 95.25 75 LEU A C 1
ATOM 634 O O . LEU A 1 75 ? -4.827 5.579 9.170 1.00 95.25 75 LEU A O 1
ATOM 638 N N . GLU A 1 76 ? -4.022 4.144 10.693 1.00 96.06 76 GLU A N 1
ATOM 639 C CA . GLU A 1 76 ? -2.707 4.000 10.067 1.00 96.06 76 GLU A CA 1
ATOM 640 C C . GLU A 1 76 ? -2.811 3.323 8.694 1.00 96.06 76 GLU A C 1
ATOM 642 O O . GLU A 1 76 ? -2.301 3.851 7.703 1.00 96.06 76 GLU A O 1
ATOM 647 N N . LEU A 1 77 ? -3.539 2.207 8.613 1.00 95.69 77 LEU A N 1
ATOM 648 C CA . LEU A 1 77 ? -3.744 1.468 7.367 1.00 95.69 77 LEU A CA 1
ATOM 649 C C . LEU A 1 77 ? -4.520 2.283 6.324 1.00 95.69 77 LEU A C 1
ATOM 651 O O . LEU A 1 77 ? -4.205 2.214 5.138 1.00 95.69 77 LEU A O 1
ATOM 655 N N . GLN A 1 78 ? -5.502 3.084 6.745 1.00 95.06 78 GLN A N 1
ATOM 656 C CA . GLN A 1 78 ? -6.218 4.006 5.857 1.00 95.06 78 GLN A CA 1
ATOM 657 C C . GLN A 1 78 ? -5.281 5.072 5.279 1.00 95.06 78 GLN A C 1
ATOM 659 O O . GLN A 1 78 ? -5.276 5.289 4.070 1.00 95.06 78 GLN A O 1
ATOM 664 N N . ARG A 1 79 ? -4.420 5.679 6.105 1.00 95.50 79 ARG A N 1
ATOM 665 C CA . ARG A 1 79 ? -3.412 6.646 5.632 1.00 95.50 79 ARG A CA 1
ATOM 666 C C . ARG A 1 79 ? -2.412 6.013 4.671 1.00 95.50 79 ARG A C 1
ATOM 668 O O . ARG A 1 79 ? -1.999 6.643 3.699 1.00 95.50 79 ARG A O 1
ATOM 675 N N . GLU A 1 80 ? -1.985 4.784 4.947 1.00 93.31 80 GLU A N 1
ATOM 676 C CA . GLU A 1 80 ? -1.081 4.054 4.061 1.00 93.31 80 GLU A CA 1
ATOM 677 C C . GLU A 1 80 ? -1.741 3.759 2.708 1.00 93.31 80 GLU A C 1
ATOM 679 O O . GLU A 1 80 ? -1.114 3.953 1.663 1.00 93.31 80 GLU A O 1
ATOM 684 N N . LEU A 1 81 ? -3.018 3.363 2.719 1.00 93.12 81 LEU A N 1
ATOM 685 C CA . LEU A 1 81 ? -3.803 3.143 1.510 1.00 93.12 81 LEU A CA 1
ATOM 686 C C . LEU A 1 81 ? -3.976 4.431 0.699 1.00 93.12 81 LEU A C 1
ATOM 688 O O . LEU A 1 81 ? -3.737 4.407 -0.505 1.00 93.12 81 LEU A O 1
ATOM 692 N N . ASP A 1 82 ? -4.321 5.551 1.336 1.00 92.81 82 ASP A N 1
ATOM 693 C CA . ASP A 1 82 ? -4.479 6.848 0.663 1.00 92.81 82 ASP A CA 1
ATOM 694 C C . ASP A 1 82 ? -3.179 7.307 -0.006 1.00 92.81 82 ASP A C 1
ATOM 696 O O . ASP A 1 82 ? -3.181 7.762 -1.151 1.00 92.81 82 ASP A O 1
ATOM 700 N N . ASN A 1 83 ? -2.040 7.139 0.670 1.00 89.31 83 ASN A N 1
ATOM 701 C CA . ASN A 1 83 ? -0.737 7.448 0.082 1.00 89.31 83 ASN A CA 1
ATOM 702 C C . ASN A 1 83 ? -0.446 6.586 -1.153 1.00 89.31 83 ASN A C 1
ATOM 704 O O . ASN A 1 83 ? 0.065 7.097 -2.152 1.00 89.31 83 ASN A O 1
ATOM 708 N N . LEU A 1 84 ? -0.787 5.296 -1.092 1.00 87.50 84 LEU A N 1
ATOM 709 C CA . LEU A 1 84 ? -0.616 4.356 -2.196 1.00 87.50 84 LEU A CA 1
ATOM 710 C C . LEU A 1 84 ? -1.533 4.715 -3.375 1.00 87.50 84 LEU A C 1
ATOM 712 O O . LEU A 1 84 ? -1.068 4.771 -4.511 1.00 87.50 84 LEU A O 1
ATOM 716 N N . LEU A 1 85 ? -2.801 5.041 -3.114 1.00 86.06 85 LEU A N 1
ATOM 717 C CA . LEU A 1 85 ? -3.755 5.486 -4.134 1.00 86.06 85 LEU A CA 1
ATOM 718 C C . LEU A 1 85 ? -3.327 6.807 -4.782 1.00 86.06 85 LEU A C 1
ATOM 720 O O . LEU A 1 85 ? -3.408 6.940 -5.999 1.00 86.06 85 LEU A O 1
ATOM 724 N N . ARG A 1 86 ? -2.783 7.756 -4.013 1.00 83.75 86 ARG A N 1
ATOM 725 C CA . ARG A 1 86 ? -2.245 9.010 -4.561 1.00 83.75 86 ARG A CA 1
ATOM 726 C C . ARG A 1 86 ? -1.050 8.769 -5.488 1.00 83.75 86 ARG A C 1
ATOM 728 O O . ARG A 1 86 ? -0.924 9.432 -6.516 1.00 83.75 86 ARG A O 1
ATOM 735 N N . MET A 1 87 ? -0.178 7.814 -5.154 1.00 73.81 87 MET A N 1
ATOM 736 C CA . MET A 1 87 ? 0.897 7.378 -6.057 1.00 73.81 87 MET A CA 1
ATOM 737 C C . MET A 1 87 ? 0.336 6.754 -7.346 1.00 73.81 87 MET A C 1
ATOM 739 O O . MET A 1 87 ? 0.887 6.990 -8.421 1.00 73.81 87 MET A O 1
ATOM 743 N N . GLU A 1 88 ? -0.772 6.005 -7.264 1.00 77.00 88 GLU A N 1
ATOM 744 C CA . GLU A 1 88 ? -1.486 5.507 -8.447 1.00 77.00 88 GLU A CA 1
ATOM 745 C C . GLU A 1 88 ? -2.105 6.655 -9.267 1.00 77.00 88 GLU A C 1
ATOM 747 O O . GLU A 1 88 ? -1.959 6.669 -10.483 1.00 77.00 88 GLU A O 1
ATOM 752 N N . GLU A 1 89 ? -2.744 7.653 -8.656 1.00 74.94 89 GLU A N 1
ATOM 753 C CA . GLU A 1 89 ? -3.335 8.788 -9.385 1.0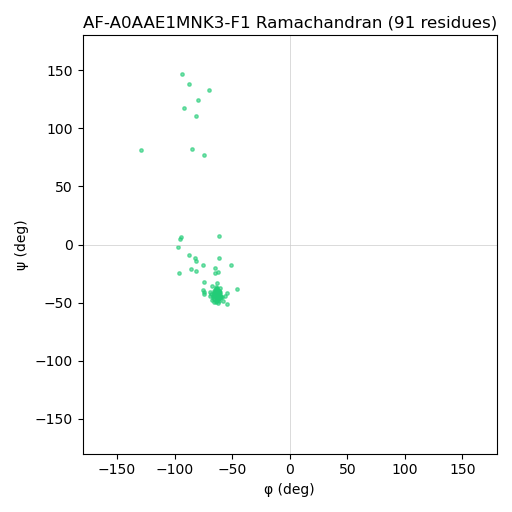0 74.94 89 GLU A CA 1
ATOM 754 C C . GLU A 1 89 ? -2.288 9.599 -10.161 1.00 74.94 89 GLU A C 1
ATOM 756 O O . GLU A 1 89 ? -2.485 9.891 -11.339 1.00 74.94 89 GLU A O 1
ATOM 761 N N . ILE A 1 90 ? -1.128 9.880 -9.555 1.00 67.19 90 ILE A N 1
ATOM 762 C CA . ILE A 1 90 ? -0.006 10.580 -10.214 1.00 67.19 90 ILE A CA 1
ATOM 763 C C . ILE A 1 90 ? 0.548 9.783 -11.411 1.00 67.19 90 ILE A C 1
ATOM 765 O O . ILE A 1 90 ? 1.168 10.348 -12.317 1.00 67.19 90 ILE A O 1
ATOM 769 N N . LYS A 1 91 ? 0.351 8.462 -11.437 1.00 61.75 91 LYS A N 1
ATOM 770 C CA . LYS A 1 91 ? 0.706 7.616 -12.580 1.00 61.75 91 LYS A CA 1
ATOM 771 C C . LYS A 1 91 ? -0.283 7.782 -13.740 1.00 61.75 91 LYS A C 1
ATOM 773 O O . LYS A 1 91 ? 0.152 7.722 -14.892 1.00 61.75 91 LYS A O 1
ATOM 778 N N . TRP A 1 92 ? -1.579 7.905 -13.451 1.00 62.06 92 TRP A N 1
ATOM 779 C CA . TRP A 1 92 ? -2.646 7.919 -14.460 1.00 62.06 92 TRP A CA 1
ATOM 780 C C . TRP A 1 92 ? -2.921 9.308 -15.062 1.00 62.06 92 TRP A C 1
ATOM 782 O O . TRP A 1 92 ? -3.436 9.365 -16.177 1.00 62.06 92 TRP A O 1
ATOM 792 N N . PHE A 1 93 ? -2.540 10.391 -14.375 1.00 46.91 93 PHE A N 1
ATOM 793 C CA . PHE A 1 93 ? -2.594 11.782 -14.855 1.00 46.91 93 PHE A CA 1
ATOM 794 C C . PHE A 1 93 ? -1.197 12.344 -15.160 1.00 46.91 93 PHE A C 1
ATOM 796 O O . PHE A 1 93 ? -1.048 13.100 -16.142 1.00 46.91 93 PHE A O 1
#

Organism: NCBI:txid499986

Nearest PDB structures (foldseek):
  4afl-assembly2_F  TM=7.482E-01  e=6.864E+00  Homo sapiens

Mean predicted aligned error: 11.14 Å

Foldseek 3Di:
DVVPPPCPVVVCVVLDDPDPDPPVSVVSVVVVVVVVVCVVVVVLVVLLVVLVVLLVVLVPDPCPPVDPVSVVSNVVSVVVNVVSVVVVVVVVD

Radius of gyration: 19.61 Å; Cα contacts (8 Å, |Δi|>4): 35; chains: 1; bounding box: 41×21×55 Å

Secondary structure (DSSP, 8-state):
-GGGSTTHHHHHHHH----S-HHHHHHHHHHHHHHHHHHHHHHHHHHHHHHHHHHHHHHT-TTTTT-HHHHHHHHHHHHHHHHHHHHHHHHH-